Protein AF-A0A928YKH3-F1 (afdb_monomer)

Sequence (64 aa):
QLKVGNTQIKAIVKTLYADTDKRLHGAAALSVFAHIEDLVARDIVCVQDATPATLDASYRLASA

Foldseek 3Di:
DLVVPPFALLVVLCVPCVVPDPVCSVVVLVVVQVVVQVCVVVQQKDFDPDPPDDNGTTIHGRDD

Radius of gyration: 11.5 Å; Cα contacts (8 Å, |Δi|>4): 74; chains: 1; bounding box: 31×20×30 Å

Mean predicted aligned 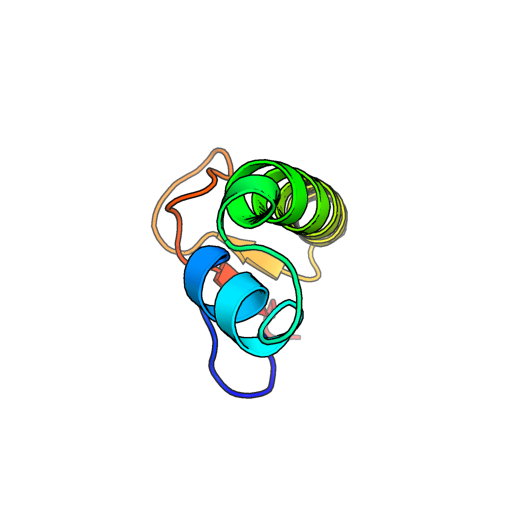error: 3.75 Å

Structure (mmCIF, N/CA/C/O backbone):
data_AF-A0A928YKH3-F1
#
_entry.id   AF-A0A928YKH3-F1
#
loop_
_atom_site.group_PDB
_atom_site.id
_atom_site.type_symbol
_atom_site.label_atom_id
_atom_site.label_alt_id
_atom_site.label_comp_id
_atom_site.label_asym_id
_atom_site.label_entity_id
_atom_site.label_seq_id
_atom_site.pdbx_PDB_ins_code
_atom_site.Cartn_x
_atom_site.Cartn_y
_atom_site.Cartn_z
_atom_site.occupancy
_atom_site.B_iso_or_equiv
_atom_site.auth_seq_id
_atom_site.auth_comp_id
_atom_site.auth_asym_id
_atom_site.auth_atom_id
_atom_site.pdbx_PDB_model_num
ATOM 1 N N . GLN A 1 1 ? -5.952 -6.186 -3.255 1.00 82.06 1 GLN A N 1
ATOM 2 C CA . GLN A 1 1 ? -4.742 -6.828 -2.700 1.00 82.06 1 GLN A CA 1
ATOM 3 C C . GLN A 1 1 ? -4.889 -7.143 -1.209 1.00 82.06 1 GLN A C 1
ATOM 5 O O . GLN A 1 1 ? -4.741 -8.300 -0.851 1.00 82.06 1 GLN A O 1
ATOM 10 N N . LEU A 1 2 ? -5.309 -6.202 -0.354 1.00 83.25 2 LEU A N 1
ATOM 11 C CA . LEU A 1 2 ? -5.598 -6.506 1.064 1.00 83.25 2 LEU A CA 1
ATOM 12 C C . LEU A 1 2 ? -6.662 -7.607 1.261 1.00 83.25 2 LEU A C 1
ATOM 14 O O . LEU A 1 2 ? -6.480 -8.500 2.077 1.00 83.25 2 LEU A O 1
ATOM 18 N N . LYS A 1 3 ? -7.725 -7.614 0.439 1.00 82.56 3 LYS A N 1
ATOM 19 C CA . LYS A 1 3 ? -8.755 -8.680 0.432 1.00 82.56 3 LYS A CA 1
ATOM 20 C C . LYS A 1 3 ? -8.216 -10.082 0.119 1.00 82.56 3 LYS A C 1
ATOM 22 O O . LYS A 1 3 ? -8.830 -11.058 0.519 1.00 82.56 3 LYS A O 1
ATOM 27 N N . VAL A 1 4 ? -7.106 -10.177 -0.615 1.00 83.69 4 VAL A N 1
ATOM 28 C CA . VAL A 1 4 ? -6.485 -11.457 -1.004 1.00 83.69 4 VAL A CA 1
ATOM 29 C C . VAL A 1 4 ? -5.316 -11.832 -0.085 1.00 83.69 4 VAL A C 1
ATOM 31 O O . VAL A 1 4 ? -4.562 -12.741 -0.399 1.00 83.69 4 VAL A O 1
ATOM 34 N N . GLY A 1 5 ? -5.163 -11.133 1.048 1.00 83.38 5 GLY A N 1
ATOM 35 C CA . GLY A 1 5 ? -4.182 -11.454 2.088 1.00 83.38 5 GLY A CA 1
ATOM 36 C C . GLY A 1 5 ? -2.861 -10.686 2.010 1.00 83.38 5 GLY A C 1
ATOM 37 O O . GLY A 1 5 ? -2.019 -10.858 2.885 1.00 83.38 5 GLY A O 1
ATOM 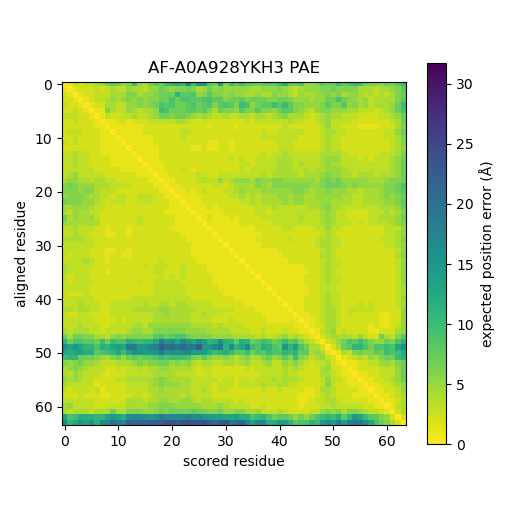38 N N . ASN A 1 6 ? -2.660 -9.810 1.021 1.00 87.06 6 ASN A N 1
ATOM 39 C CA . ASN A 1 6 ? -1.458 -8.972 0.974 1.00 87.06 6 ASN A CA 1
ATOM 40 C C . ASN A 1 6 ? -1.543 -7.869 2.029 1.00 87.06 6 ASN A C 1
ATOM 42 O O . ASN A 1 6 ? -2.301 -6.921 1.844 1.00 87.06 6 ASN A O 1
ATOM 46 N N . THR A 1 7 ? -0.741 -7.963 3.087 1.00 89.81 7 THR A N 1
ATOM 47 C CA . THR A 1 7 ? -0.737 -7.005 4.205 1.00 89.81 7 THR A CA 1
ATOM 48 C C . THR A 1 7 ? 0.301 -5.893 4.066 1.00 89.81 7 THR A C 1
ATOM 50 O O . THR A 1 7 ? 0.206 -4.902 4.776 1.00 89.81 7 THR A O 1
ATOM 53 N N . GLN A 1 8 ? 1.269 -6.004 3.152 1.00 92.62 8 GLN A N 1
ATOM 54 C CA . GLN A 1 8 ? 2.368 -5.038 3.006 1.00 92.62 8 GLN A CA 1
ATOM 55 C C . GLN A 1 8 ? 2.377 -4.367 1.632 1.00 92.62 8 GLN A C 1
ATOM 57 O O . GLN A 1 8 ? 2.191 -5.028 0.606 1.00 92.62 8 GLN A O 1
ATOM 62 N N . ILE A 1 9 ? 2.704 -3.072 1.589 1.00 93.31 9 ILE A N 1
ATOM 63 C CA . ILE A 1 9 ? 2.771 -2.280 0.347 1.00 93.31 9 ILE A CA 1
ATOM 64 C C . ILE A 1 9 ? 3.761 -2.883 -0.652 1.00 93.31 9 ILE A C 1
ATOM 66 O O . ILE A 1 9 ? 3.448 -2.988 -1.833 1.00 93.31 9 ILE A O 1
ATOM 70 N N . LYS A 1 10 ? 4.916 -3.375 -0.193 1.00 92.19 10 LYS A N 1
ATOM 71 C CA . LYS A 1 10 ? 5.903 -4.042 -1.061 1.00 92.19 10 LYS A CA 1
ATOM 72 C C . LYS A 1 10 ? 5.326 -5.266 -1.781 1.00 92.19 10 LYS A C 1
ATOM 74 O O . LYS A 1 10 ? 5.602 -5.463 -2.963 1.00 92.19 10 LYS A O 1
ATOM 79 N N . ALA A 1 11 ? 4.499 -6.064 -1.102 1.00 92.31 11 ALA A N 1
ATOM 80 C CA . ALA A 1 11 ? 3.826 -7.211 -1.713 1.00 92.31 11 ALA A CA 1
ATOM 81 C C . ALA A 1 11 ? 2.778 -6.759 -2.741 1.00 92.31 11 ALA A C 1
ATOM 83 O O . ALA A 1 11 ? 2.739 -7.277 -3.854 1.00 92.31 11 ALA A O 1
ATOM 84 N N . ILE A 1 12 ? 1.995 -5.731 -2.398 1.00 93.56 12 ILE A N 1
ATOM 85 C CA . ILE A 1 12 ? 1.015 -5.100 -3.293 1.00 93.56 12 ILE A CA 1
ATOM 86 C C . ILE A 1 12 ? 1.703 -4.592 -4.568 1.00 93.56 12 ILE A C 1
ATOM 88 O O . ILE A 1 12 ? 1.255 -4.915 -5.667 1.00 93.56 12 ILE A O 1
ATOM 92 N N . VAL A 1 13 ? 2.815 -3.863 -4.431 1.00 94.56 13 VAL A N 1
ATOM 93 C CA . VAL A 1 13 ? 3.592 -3.327 -5.557 1.00 94.56 13 VAL A CA 1
ATOM 94 C C . VAL A 1 13 ? 4.144 -4.449 -6.423 1.00 94.56 13 VAL A C 1
ATOM 96 O O . VAL A 1 13 ? 3.979 -4.408 -7.636 1.00 94.56 13 VAL A O 1
ATOM 99 N N . LYS A 1 14 ? 4.729 -5.488 -5.817 1.00 91.62 14 LYS A N 1
ATOM 100 C CA . LYS A 1 14 ? 5.263 -6.639 -6.555 1.00 91.62 14 LYS A CA 1
ATOM 101 C C . LYS A 1 14 ? 4.194 -7.334 -7.403 1.00 91.62 14 LYS A C 1
ATOM 103 O O . LYS A 1 14 ? 4.514 -7.832 -8.475 1.00 91.62 14 LYS A O 1
ATOM 108 N N . THR A 1 15 ? 2.946 -7.375 -6.933 1.00 92.06 15 THR A N 1
ATOM 109 C CA . THR A 1 15 ? 1.827 -7.960 -7.682 1.00 92.06 15 THR A CA 1
ATOM 110 C C . THR A 1 15 ? 1.280 -7.016 -8.757 1.00 92.06 15 THR A C 1
ATOM 112 O O . THR A 1 15 ? 1.067 -7.453 -9.880 1.00 92.06 15 THR A O 1
ATOM 115 N N . LEU A 1 16 ? 1.032 -5.742 -8.436 1.00 91.00 16 LEU A N 1
ATOM 116 C CA . LEU A 1 16 ? 0.410 -4.779 -9.363 1.00 91.00 16 LEU A CA 1
ATOM 117 C C . LEU A 1 16 ? 1.367 -4.260 -10.440 1.00 91.00 16 LEU A C 1
ATOM 119 O O . LEU A 1 16 ? 0.947 -4.017 -11.564 1.00 91.00 16 LEU A O 1
ATOM 123 N N . TYR A 1 17 ? 2.640 -4.095 -10.095 1.00 92.75 17 TYR A N 1
ATOM 124 C CA . TYR A 1 17 ? 3.678 -3.521 -10.950 1.00 92.75 17 TYR A CA 1
ATOM 125 C C . TYR A 1 17 ? 4.710 -4.578 -11.364 1.00 92.75 17 TYR A C 1
ATOM 127 O O . TYR A 1 17 ? 5.882 -4.259 -11.570 1.00 92.75 17 TYR A O 1
ATOM 135 N N . ALA A 1 18 ? 4.283 -5.842 -11.479 1.00 92.44 18 ALA A N 1
ATOM 136 C CA . ALA A 1 18 ? 5.147 -6.968 -11.838 1.00 92.44 18 ALA A CA 1
ATOM 137 C C . ALA A 1 18 ? 5.912 -6.728 -13.154 1.00 92.44 18 ALA A C 1
ATOM 139 O O . ALA A 1 18 ? 7.108 -7.008 -13.220 1.00 92.44 18 ALA A O 1
ATOM 140 N N . ASP A 1 19 ? 5.243 -6.135 -14.147 1.00 93.94 19 ASP A N 1
ATOM 141 C CA . ASP A 1 19 ? 5.802 -5.835 -15.474 1.00 93.94 19 ASP A CA 1
ATOM 142 C C . ASP A 1 19 ? 6.431 -4.432 -15.575 1.00 93.94 19 ASP A C 1
ATOM 144 O O . ASP A 1 19 ? 6.951 -4.041 -16.618 1.00 93.94 19 ASP A O 1
ATOM 148 N N . THR A 1 20 ? 6.387 -3.642 -14.499 1.00 92.88 20 THR A N 1
ATOM 149 C CA . THR A 1 20 ? 7.022 -2.317 -14.453 1.00 92.88 20 THR A CA 1
ATOM 150 C C . THR A 1 20 ? 8.499 -2.457 -14.105 1.00 92.88 20 THR A C 1
ATOM 152 O O . THR A 1 20 ? 8.861 -3.281 -13.262 1.00 92.88 20 THR A O 1
ATOM 155 N N . ASP A 1 21 ? 9.353 -1.612 -14.695 1.00 93.81 21 ASP A N 1
ATOM 156 C CA . ASP A 1 21 ? 10.775 -1.550 -14.345 1.00 93.81 21 ASP A CA 1
ATOM 157 C C . ASP A 1 21 ? 10.949 -1.442 -12.819 1.00 93.81 21 ASP A C 1
ATOM 159 O O . ASP A 1 21 ? 10.399 -0.550 -12.166 1.00 93.81 21 ASP A O 1
ATOM 163 N N . LYS A 1 22 ? 11.748 -2.353 -12.251 1.00 91.75 22 LYS A N 1
ATOM 164 C CA . LYS A 1 22 ? 12.046 -2.433 -10.814 1.00 91.75 22 LYS A CA 1
ATOM 165 C C . LYS A 1 22 ? 12.601 -1.127 -10.255 1.00 91.75 22 LYS A C 1
ATOM 167 O O . LYS A 1 22 ? 12.392 -0.828 -9.083 1.00 91.75 22 LYS A O 1
ATOM 172 N N . ARG A 1 23 ? 13.274 -0.320 -11.080 1.00 93.88 23 ARG A N 1
ATOM 173 C CA . ARG A 1 23 ? 13.768 1.008 -10.690 1.00 93.88 23 ARG A CA 1
ATOM 174 C C . ARG A 1 23 ? 12.638 1.982 -10.356 1.00 93.88 23 ARG A C 1
ATOM 176 O O . ARG A 1 23 ? 12.846 2.896 -9.565 1.00 93.88 23 ARG A O 1
ATOM 183 N N . LEU A 1 24 ? 11.449 1.775 -10.918 1.00 95.06 24 LEU A N 1
ATOM 184 C CA . LEU A 1 24 ? 10.255 2.578 -10.657 1.00 95.06 24 LEU A CA 1
ATOM 185 C C . LEU A 1 24 ? 9.428 2.045 -9.481 1.00 95.06 24 LEU A C 1
ATOM 187 O O . LEU A 1 24 ? 8.493 2.716 -9.048 1.00 95.06 24 LEU A O 1
ATOM 191 N N . HIS A 1 25 ? 9.766 0.880 -8.912 1.00 93.50 25 HIS A N 1
ATOM 192 C CA . HIS A 1 25 ? 8.994 0.289 -7.810 1.00 93.50 25 HIS A CA 1
ATOM 193 C C . HIS A 1 25 ? 8.999 1.161 -6.552 1.00 93.50 25 HIS A C 1
ATOM 195 O O . HIS A 1 25 ? 8.015 1.162 -5.821 1.00 93.50 25 HIS A O 1
ATOM 201 N N . GLY A 1 26 ? 10.057 1.946 -6.319 1.00 92.81 26 GLY A N 1
ATOM 202 C CA . GLY A 1 26 ? 10.081 2.926 -5.228 1.00 92.81 26 GLY A CA 1
ATOM 203 C C . GLY A 1 26 ? 9.015 4.013 -5.400 1.00 92.81 26 GLY A C 1
ATOM 204 O O . GLY A 1 26 ? 8.257 4.288 -4.475 1.00 92.81 26 GLY A O 1
ATOM 205 N N . ALA A 1 27 ? 8.894 4.571 -6.608 1.00 95.19 27 ALA A N 1
ATOM 206 C CA . ALA A 1 27 ? 7.852 5.546 -6.925 1.00 95.19 27 ALA A CA 1
ATOM 207 C C . ALA A 1 27 ? 6.450 4.915 -6.866 1.00 95.19 27 ALA A C 1
ATOM 209 O O . ALA A 1 27 ? 5.532 5.499 -6.297 1.00 95.19 27 ALA A O 1
ATOM 210 N N . ALA A 1 28 ? 6.302 3.688 -7.371 1.00 94.88 28 ALA A N 1
ATOM 211 C CA . ALA A 1 28 ? 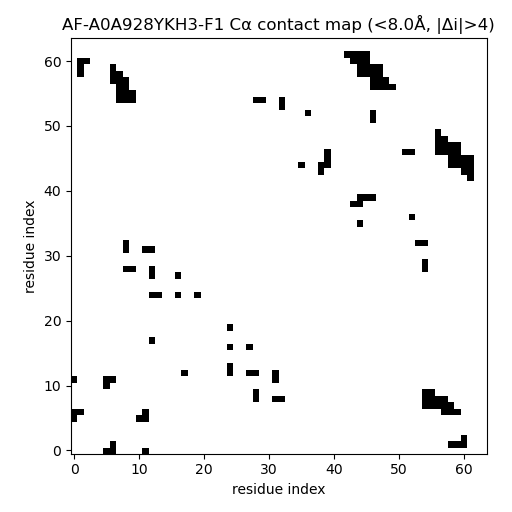5.048 2.945 -7.296 1.00 94.88 28 ALA A CA 1
ATOM 212 C C . ALA A 1 28 ? 4.617 2.665 -5.845 1.00 94.88 28 ALA A C 1
ATOM 214 O O . ALA A 1 28 ? 3.435 2.770 -5.519 1.00 94.88 28 ALA A O 1
ATOM 215 N N . ALA A 1 29 ? 5.565 2.362 -4.951 1.00 94.94 29 ALA A N 1
ATOM 216 C CA . ALA A 1 29 ? 5.288 2.181 -3.529 1.00 94.94 29 ALA A CA 1
ATOM 217 C C . ALA A 1 29 ? 4.753 3.461 -2.880 1.00 94.94 29 ALA A C 1
ATOM 219 O O . ALA A 1 29 ? 3.802 3.378 -2.109 1.00 94.94 29 ALA A O 1
ATOM 220 N N . LEU A 1 30 ? 5.290 4.633 -3.239 1.00 95.88 30 LEU A N 1
ATOM 221 C CA . LEU A 1 30 ? 4.761 5.921 -2.778 1.00 95.88 30 LEU A CA 1
ATOM 222 C C . LEU A 1 30 ? 3.333 6.167 -3.285 1.00 95.88 30 LEU A C 1
ATOM 224 O O . LEU A 1 30 ? 2.486 6.621 -2.521 1.00 95.88 30 LEU A O 1
ATOM 228 N N . SER A 1 31 ? 3.030 5.812 -4.539 1.00 94.88 31 SER A N 1
ATOM 229 C CA . SER A 1 31 ? 1.663 5.914 -5.074 1.00 94.88 31 SER A CA 1
ATOM 230 C C . SER A 1 31 ? 0.674 5.010 -4.331 1.00 94.88 31 SER A C 1
ATOM 232 O O . SER A 1 31 ? -0.425 5.443 -3.989 1.00 94.88 31 SER A O 1
ATOM 234 N N . VAL A 1 32 ? 1.062 3.761 -4.046 1.00 95.06 32 VAL A N 1
ATOM 235 C CA . VAL A 1 32 ? 0.236 2.827 -3.262 1.00 95.06 32 VAL A CA 1
ATOM 236 C C . VAL A 1 32 ? 0.083 3.308 -1.820 1.00 95.06 32 VAL A C 1
ATOM 238 O O . VAL A 1 32 ? -1.008 3.206 -1.262 1.00 95.06 32 VAL A O 1
ATOM 241 N N . PHE A 1 33 ? 1.145 3.849 -1.223 1.00 95.50 33 PHE A N 1
ATOM 242 C CA . PHE A 1 33 ? 1.119 4.383 0.134 1.00 95.50 33 PHE A CA 1
ATOM 243 C C . PHE A 1 33 ? 0.125 5.535 0.271 1.00 95.50 33 PHE A C 1
ATOM 245 O O . PHE A 1 33 ? -0.739 5.459 1.134 1.00 95.50 33 PHE A O 1
ATOM 252 N N . ALA A 1 34 ? 0.135 6.503 -0.649 1.00 95.25 34 ALA A N 1
ATOM 253 C CA . ALA A 1 34 ? -0.830 7.604 -0.643 1.00 95.25 34 ALA A CA 1
ATOM 254 C C . ALA A 1 34 ? -2.294 7.118 -0.704 1.00 95.25 34 ALA A C 1
ATOM 256 O O . ALA A 1 34 ? -3.173 7.671 -0.047 1.00 95.25 34 ALA A O 1
ATOM 257 N N . HIS A 1 35 ? -2.576 6.051 -1.463 1.00 93.94 35 HIS A N 1
ATOM 258 C CA . HIS A 1 35 ? -3.908 5.430 -1.467 1.00 93.94 35 HIS A CA 1
ATOM 259 C C . HIS A 1 35 ? -4.246 4.749 -0.138 1.00 93.94 35 HIS A C 1
ATOM 261 O O . HIS A 1 35 ? 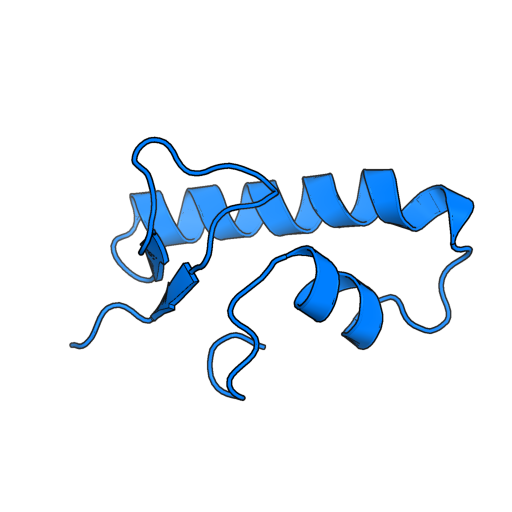-5.386 4.808 0.312 1.00 93.94 35 HIS A O 1
ATOM 267 N N . ILE A 1 36 ? -3.281 4.076 0.487 1.00 93.56 36 ILE A N 1
ATOM 268 C CA . ILE A 1 36 ? -3.481 3.459 1.799 1.00 93.56 36 ILE A CA 1
ATOM 269 C C . ILE A 1 36 ? -3.730 4.531 2.865 1.00 93.56 36 ILE A C 1
ATOM 271 O O . ILE A 1 36 ? -4.610 4.334 3.694 1.00 93.56 36 ILE A O 1
ATOM 275 N N . GLU A 1 37 ? -3.022 5.660 2.827 1.00 93.69 37 GLU A N 1
ATOM 276 C CA . GLU A 1 37 ? -3.243 6.785 3.742 1.00 93.69 37 GLU A CA 1
ATOM 277 C C . GLU A 1 37 ? -4.675 7.332 3.643 1.00 93.69 37 GLU A C 1
ATOM 279 O O . GLU A 1 37 ? -5.321 7.497 4.676 1.00 93.69 37 GLU A O 1
ATOM 284 N N . ASP A 1 38 ? -5.215 7.516 2.429 1.00 94.44 38 ASP A N 1
ATOM 285 C CA . ASP A 1 38 ? -6.629 7.892 2.234 1.00 94.44 38 ASP A CA 1
ATOM 286 C C . ASP A 1 38 ? -7.585 6.847 2.828 1.00 94.44 38 ASP A C 1
ATOM 288 O O . ASP A 1 38 ? -8.525 7.178 3.549 1.00 94.44 38 ASP A O 1
ATOM 292 N N . LEU A 1 39 ? -7.335 5.560 2.570 1.00 93.81 39 LEU A N 1
ATOM 293 C CA . LEU A 1 39 ? -8.181 4.482 3.085 1.00 93.81 39 LEU A CA 1
ATOM 294 C C . LEU A 1 39 ? -8.125 4.357 4.613 1.00 93.81 39 LEU A C 1
ATOM 296 O O . LEU A 1 39 ? -9.130 3.984 5.218 1.00 93.81 39 LEU A O 1
ATOM 300 N N . VAL A 1 40 ? -6.978 4.656 5.225 1.00 92.31 40 VAL A N 1
ATOM 301 C CA . VAL A 1 40 ? -6.820 4.721 6.683 1.00 92.31 40 VAL A CA 1
ATOM 302 C C . VAL A 1 40 ? -7.561 5.930 7.245 1.00 92.31 40 VAL A C 1
ATOM 304 O O . VAL A 1 40 ? -8.303 5.781 8.208 1.00 92.31 40 VAL A O 1
ATOM 307 N N . ALA A 1 41 ? -7.445 7.102 6.615 1.00 92.12 41 ALA A N 1
ATOM 308 C CA . ALA A 1 41 ? -8.165 8.308 7.028 1.00 92.12 41 ALA A CA 1
ATOM 309 C C . ALA A 1 41 ? -9.696 8.166 6.935 1.00 92.12 41 ALA A C 1
ATOM 311 O O . ALA A 1 41 ? -10.431 8.891 7.600 1.00 92.12 41 ALA A O 1
ATOM 312 N N . ARG A 1 42 ? -10.176 7.235 6.104 1.00 93.69 42 ARG A N 1
ATOM 313 C CA . ARG A 1 42 ? -11.597 6.910 5.914 1.00 93.69 42 ARG A CA 1
ATOM 314 C C . ARG A 1 42 ? -12.069 5.711 6.741 1.00 93.69 42 ARG A C 1
ATOM 316 O O . ARG A 1 42 ? -13.170 5.227 6.493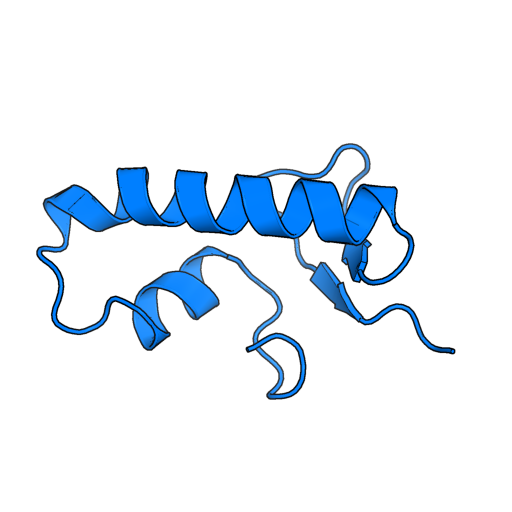 1.00 93.69 42 ARG A O 1
ATOM 323 N N . ASP A 1 43 ? -11.231 5.192 7.641 1.00 91.81 43 ASP A N 1
ATOM 324 C CA . ASP A 1 43 ? -11.501 4.010 8.474 1.00 91.81 43 ASP A CA 1
ATOM 325 C C . ASP A 1 43 ? -11.848 2.732 7.676 1.00 91.81 43 ASP A C 1
ATOM 327 O O . ASP A 1 43 ? -12.494 1.815 8.176 1.00 91.81 43 ASP A O 1
ATOM 331 N N . ILE A 1 44 ? -11.408 2.630 6.415 1.00 93.06 44 ILE A N 1
ATOM 332 C CA . ILE A 1 44 ? -11.604 1.436 5.568 1.00 93.06 44 ILE A CA 1
ATOM 333 C C . ILE A 1 44 ? -10.462 0.429 5.778 1.00 93.06 44 ILE A C 1
ATOM 335 O O . ILE A 1 44 ? -10.630 -0.785 5.612 1.00 93.06 44 ILE A O 1
ATOM 339 N N . VAL A 1 45 ? -9.275 0.928 6.118 1.00 93.06 45 VAL A N 1
ATOM 340 C CA . VAL A 1 45 ? -8.056 0.149 6.359 1.00 93.06 45 VAL A CA 1
ATOM 341 C C . VAL A 1 45 ? -7.488 0.539 7.716 1.00 93.06 45 VAL A C 1
ATOM 343 O O . VAL A 1 45 ? -7.458 1.709 8.067 1.00 93.06 45 VAL A O 1
ATOM 346 N N . CYS A 1 46 ? -6.988 -0.437 8.468 1.00 91.81 46 CYS A N 1
ATOM 347 C CA . CYS A 1 46 ? -6.292 -0.204 9.728 1.00 91.81 46 CYS A CA 1
ATOM 348 C C . CYS A 1 46 ? -4.819 -0.591 9.593 1.00 91.81 46 CYS A C 1
ATOM 350 O O . CYS A 1 46 ? -4.482 -1.591 8.944 1.00 91.81 46 CYS A O 1
ATOM 352 N N . VAL A 1 47 ? -3.949 0.176 10.249 1.00 92.62 47 VAL A N 1
ATOM 353 C CA . VAL A 1 47 ? -2.539 -0.183 10.426 1.00 92.62 47 VAL A CA 1
ATOM 354 C C . VAL A 1 47 ? -2.431 -1.130 11.618 1.00 92.62 47 VAL A C 1
ATOM 356 O O . VAL A 1 47 ? -3.027 -0.875 12.660 1.00 92.62 47 VAL A O 1
ATOM 359 N N . GLN A 1 48 ? -1.734 -2.251 11.450 1.00 86.31 48 GLN A N 1
ATOM 360 C CA . GLN A 1 48 ? -1.649 -3.293 12.478 1.00 86.31 48 GLN A CA 1
ATOM 361 C C . GLN A 1 48 ? -0.533 -3.026 13.490 1.00 86.31 48 GLN A C 1
ATOM 363 O O . GLN A 1 48 ? -0.741 -3.214 14.683 1.00 86.31 48 GLN A O 1
ATOM 368 N N . ASP A 1 49 ? 0.633 -2.588 13.011 1.00 74.56 49 ASP A N 1
ATOM 369 C CA . ASP A 1 49 ? 1.863 -2.615 13.812 1.00 74.56 49 ASP A CA 1
ATOM 370 C C . ASP A 1 49 ? 2.282 -1.234 14.346 1.00 74.56 49 ASP A C 1
ATOM 372 O O . ASP A 1 49 ? 3.034 -1.152 15.315 1.00 74.56 49 ASP A O 1
ATOM 376 N N . ALA A 1 50 ? 1.834 -0.140 13.717 1.00 61.84 50 ALA A N 1
ATOM 377 C CA . ALA A 1 50 ? 2.297 1.207 14.046 1.00 61.84 50 ALA A CA 1
ATOM 378 C C . ALA A 1 50 ? 1.286 2.299 13.674 1.00 61.84 50 ALA A C 1
ATOM 380 O O . ALA A 1 50 ? 0.682 2.265 12.606 1.00 61.84 50 ALA A O 1
ATOM 381 N N . THR A 1 51 ? 1.182 3.321 14.522 1.00 69.75 51 THR A N 1
ATOM 382 C CA . THR A 1 51 ? 0.567 4.610 14.179 1.00 69.75 51 THR A CA 1
ATOM 383 C C . THR A 1 51 ? 1.665 5.667 14.311 1.00 69.75 51 THR A C 1
ATOM 385 O O . THR A 1 51 ? 2.268 5.746 15.384 1.00 69.75 51 THR A O 1
ATOM 388 N N . PRO A 1 52 ? 1.974 6.472 13.276 1.00 78.38 52 PRO A N 1
ATOM 389 C CA . PRO A 1 52 ? 1.268 6.639 11.997 1.00 78.38 52 PRO A CA 1
ATOM 390 C C . PRO A 1 52 ? 1.536 5.522 10.969 1.00 78.38 52 PRO A C 1
ATOM 392 O O . PRO A 1 52 ? 2.426 4.695 11.150 1.00 78.38 52 PRO A O 1
ATOM 395 N N . ALA A 1 53 ? 0.764 5.516 9.875 1.00 86.19 53 ALA A N 1
ATOM 396 C CA . ALA A 1 53 ? 0.986 4.631 8.731 1.00 86.19 53 ALA A CA 1
ATOM 397 C C . ALA A 1 53 ? 2.386 4.850 8.128 1.00 86.19 53 ALA A C 1
ATOM 399 O O . ALA A 1 53 ? 2.811 5.988 7.941 1.00 86.19 53 ALA A O 1
ATOM 400 N N . THR A 1 54 ? 3.096 3.771 7.790 1.00 91.19 54 THR A N 1
ATOM 401 C CA . THR A 1 54 ? 4.426 3.832 7.156 1.00 91.19 54 THR A CA 1
ATOM 402 C C . THR A 1 54 ? 4.532 2.838 6.001 1.00 91.19 54 THR A C 1
ATOM 404 O O . THR A 1 54 ? 3.838 1.827 5.982 1.00 91.19 54 THR A O 1
ATOM 407 N N . LEU A 1 55 ? 5.444 3.076 5.053 1.00 91.06 55 LEU A N 1
ATOM 408 C CA . LEU A 1 55 ? 5.663 2.198 3.888 1.00 91.06 55 LEU A CA 1
ATOM 409 C C . LEU A 1 55 ? 5.929 0.722 4.238 1.00 91.06 55 LEU A C 1
ATOM 411 O O . LEU A 1 55 ? 5.637 -0.163 3.429 1.00 91.06 55 LEU A O 1
ATOM 415 N N . ASP A 1 56 ? 6.499 0.470 5.416 1.00 90.44 56 ASP A N 1
ATOM 416 C CA . ASP A 1 56 ? 6.881 -0.859 5.896 1.00 90.44 56 ASP A CA 1
ATOM 417 C C . ASP A 1 56 ? 5.871 -1.467 6.884 1.00 90.44 56 ASP A C 1
ATOM 419 O O . ASP A 1 56 ? 6.05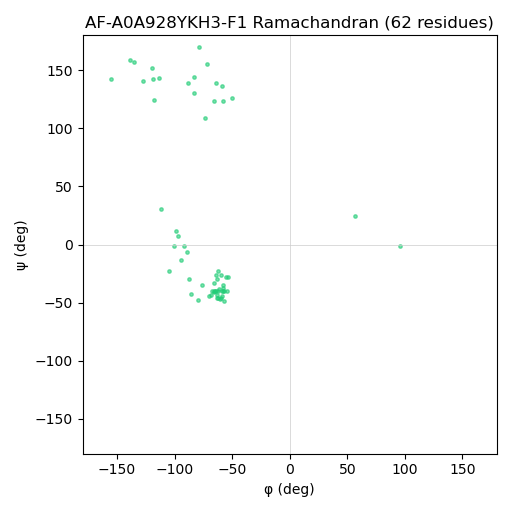9 -2.600 7.325 1.00 90.44 56 ASP A O 1
ATOM 423 N N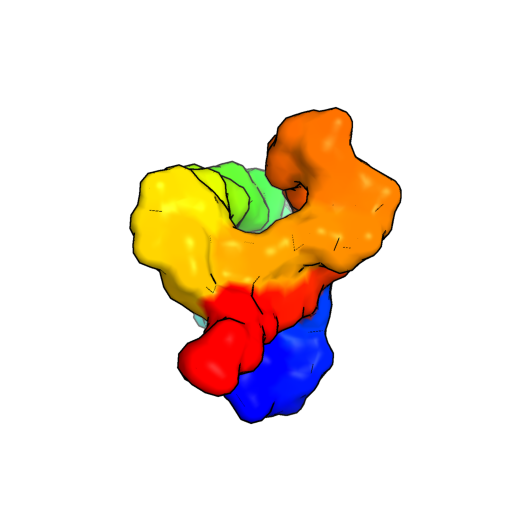 . ALA A 1 57 ? 4.796 -0.749 7.224 1.00 91.75 57 ALA A N 1
ATOM 424 C CA . ALA A 1 57 ? 3.771 -1.251 8.128 1.00 91.75 57 ALA A CA 1
ATOM 425 C C . ALA A 1 57 ? 2.910 -2.350 7.485 1.00 91.75 57 ALA A C 1
ATOM 427 O O . ALA A 1 57 ? 2.730 -2.411 6.261 1.00 91.75 57 ALA A O 1
ATOM 428 N N . SER A 1 58 ? 2.320 -3.195 8.332 1.00 91.81 58 SER A N 1
ATOM 429 C CA . SER A 1 58 ? 1.271 -4.117 7.907 1.00 91.81 58 SER A CA 1
ATOM 430 C C . SER A 1 58 ? -0.103 -3.462 8.008 1.00 91.81 58 SER A C 1
ATOM 432 O O . SER A 1 58 ? -0.443 -2.810 8.995 1.00 91.81 58 SER A O 1
ATOM 434 N N . TYR A 1 59 ? -0.932 -3.708 7.003 1.00 92.31 59 TYR A N 1
ATOM 435 C CA . TYR A 1 59 ? -2.281 -3.180 6.872 1.00 92.31 59 TYR A CA 1
ATOM 436 C C . TYR A 1 59 ? -3.296 -4.314 6.824 1.00 92.31 59 TYR A C 1
ATOM 438 O O . TYR A 1 59 ? -3.007 -5.422 6.362 1.00 92.31 59 TYR A O 1
ATOM 446 N N . ARG A 1 60 ? -4.510 -4.030 7.284 1.00 92.38 60 ARG A N 1
ATOM 447 C CA . ARG A 1 60 ? -5.674 -4.910 7.146 1.00 92.38 60 ARG A CA 1
ATOM 448 C C . ARG A 1 60 ? -6.901 -4.090 6.800 1.00 92.38 60 ARG A C 1
ATOM 450 O O . ARG A 1 60 ? -6.950 -2.899 7.077 1.00 92.38 60 ARG A O 1
ATOM 457 N N . LEU A 1 61 ? -7.910 -4.733 6.232 1.00 92.00 61 LEU A N 1
ATOM 458 C CA . LEU A 1 61 ? -9.221 -4.101 6.132 1.00 92.00 61 LEU A CA 1
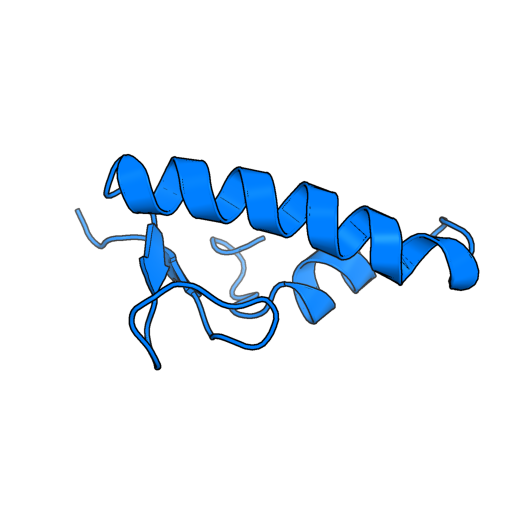ATOM 459 C C . LEU A 1 61 ? -9.769 -3.884 7.540 1.00 92.00 61 LEU A C 1
ATOM 461 O O . LEU A 1 61 ? -9.633 -4.770 8.395 1.00 92.00 61 LEU A O 1
ATOM 465 N N . ALA A 1 62 ? -10.381 -2.724 7.754 1.00 87.38 62 ALA A N 1
ATOM 466 C CA . ALA A 1 62 ? -11.238 -2.526 8.902 1.00 87.38 62 ALA A CA 1
ATOM 467 C C . ALA A 1 62 ? -12.341 -3.588 8.830 1.00 87.38 62 ALA A C 1
ATOM 469 O O . ALA A 1 62 ? -12.994 -3.770 7.797 1.00 87.38 62 ALA A O 1
ATOM 470 N N . SER A 1 63 ? -12.468 -4.383 9.887 1.00 72.94 63 SER A N 1
ATOM 471 C CA . SER A 1 63 ? -13.630 -5.248 10.048 1.00 72.94 63 SER A CA 1
ATOM 472 C C . SER A 1 63 ? -14.841 -4.343 10.246 1.00 72.94 63 SER A C 1
ATOM 474 O O . SER A 1 63 ? -14.800 -3.497 11.138 1.00 72.94 63 SER A O 1
ATOM 476 N N . ALA A 1 64 ? -15.848 -4.505 9.385 1.00 56.28 64 ALA A N 1
ATOM 477 C CA . ALA A 1 64 ? -17.161 -3.889 9.560 1.00 56.28 64 ALA A CA 1
ATOM 478 C C . ALA A 1 64 ? -17.781 -4.277 10.909 1.00 56.28 64 ALA A C 1
ATOM 480 O O . ALA A 1 64 ? -17.496 -5.409 11.374 1.00 56.28 64 ALA A O 1
#

pLDDT: mean 89.62, std 7.75, range [56.28, 95.88]

Nearest PDB structures (foldseek):
  3ech-assembly1_B  TM=3.979E-01  e=5.586E-01  Pseudomonas aeruginosa
  4zzl-assembly1_A  TM=5.171E-01  e=1.597E+00  Pseudomonas aeruginosa
  7zsb-assembly1_X  TM=6.626E-01  e=6.042E+00  Saccharomyces cerevisiae
  6c2s-assembly2_C  TM=6.577E-01  e=5.633E+00  Rhodopseudomonas palustris CGA009
  4lll-assembly1_A  TM=4.535E-01  e=4.566E+00  Staphylococcus aureus

Solvent-accessible surface area (backbone atoms only — not comparable to full-atom values): 3789 Å² total; per-residue (Å²): 91,56,92,79,68,42,37,36,49,66,57,42,39,55,66,77,43,61,91,46,63,72,87,49,47,64,61,50,40,52,57,53,43,57,53,48,52,52,34,38,77,68,62,51,30,39,60,73,78,48,87,71,83,53,76,86,39,41,44,40,66,45,79,128

Secondary structure (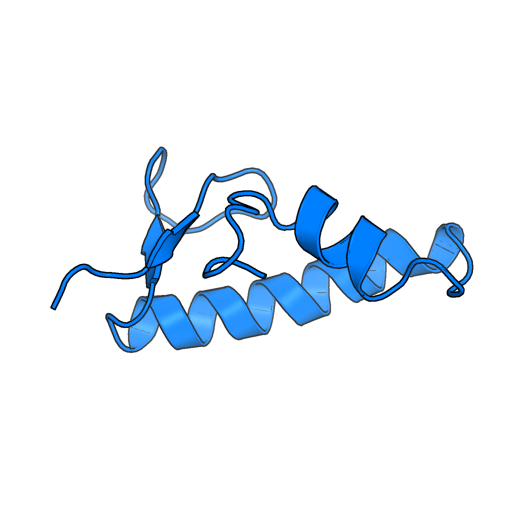DSSP, 8-state):
-GGGT--BHHHHHHHHTTTS-GGGHHHHHHHHHHHHHHHHHTTSEEESS-SS--TTSBEEEPP-